Protein AF-A0AA43FJ79-F1 (afdb_monomer_lite)

Radius of gyration: 17.65 Å; chains: 1; bounding box: 44×33×58 Å

Structure (mmCIF, N/CA/C/O backbone):
data_AF-A0AA43FJ79-F1
#
_entry.id   AF-A0AA43FJ79-F1
#
loop_
_atom_site.group_PDB
_atom_site.id
_atom_site.type_symbol
_atom_site.label_atom_id
_atom_site.label_alt_id
_atom_site.label_comp_id
_atom_site.label_asym_id
_atom_site.label_entity_id
_atom_site.label_seq_id
_atom_site.pdbx_PDB_ins_code
_atom_site.Cartn_x
_atom_site.Cartn_y
_atom_site.Cartn_z
_atom_site.occupancy
_atom_site.B_iso_or_equiv
_atom_site.auth_seq_id
_atom_site.auth_comp_id
_atom_site.auth_asym_id
_atom_site.auth_atom_id
_atom_site.pdbx_PDB_model_num
ATOM 1 N N . MET A 1 1 ? -25.041 15.864 8.768 1.00 41.81 1 MET A N 1
ATOM 2 C CA . MET A 1 1 ? -24.116 14.817 9.254 1.00 41.81 1 MET A CA 1
ATOM 3 C C . MET A 1 1 ? -22.831 15.502 9.684 1.00 41.81 1 MET A C 1
ATOM 5 O O . MET A 1 1 ? -22.152 16.050 8.830 1.00 41.81 1 MET A O 1
ATOM 9 N N . ALA A 1 2 ? -22.550 15.567 10.986 1.00 36.44 2 ALA A N 1
ATOM 10 C CA . ALA A 1 2 ? -21.296 16.127 11.483 1.00 36.44 2 ALA A CA 1
ATOM 11 C C . ALA A 1 2 ? -20.194 15.071 11.323 1.00 36.44 2 ALA A C 1
ATOM 13 O O . ALA A 1 2 ? -20.271 14.003 11.929 1.00 36.44 2 ALA A O 1
ATOM 14 N N . THR A 1 3 ? -19.200 15.339 10.481 1.00 40.03 3 THR A N 1
ATOM 15 C CA . THR A 1 3 ? -17.983 14.530 10.406 1.00 40.03 3 THR A CA 1
ATOM 16 C C . THR A 1 3 ? -17.209 14.750 11.700 1.00 40.03 3 THR A C 1
ATOM 18 O O . THR A 1 3 ? -16.675 15.832 11.932 1.00 40.03 3 THR A O 1
ATOM 21 N N . ASN A 1 4 ? -17.205 13.747 12.577 1.00 44.19 4 ASN A N 1
ATOM 22 C CA . ASN A 1 4 ? -16.338 13.712 13.749 1.00 44.19 4 ASN A CA 1
ATOM 23 C C . ASN A 1 4 ? -14.882 13.733 13.258 1.00 44.19 4 ASN A C 1
ATOM 25 O O . ASN A 1 4 ? -14.339 12.689 12.914 1.00 44.19 4 ASN A O 1
ATOM 29 N N . ASP A 1 5 ? -14.255 14.909 13.233 1.00 46.72 5 ASP A N 1
ATOM 30 C CA . ASP A 1 5 ? -12.823 15.095 12.964 1.00 46.72 5 ASP A CA 1
ATOM 31 C C . ASP A 1 5 ? -12.016 14.657 14.200 1.00 46.72 5 ASP A C 1
ATOM 33 O O . ASP A 1 5 ? -11.328 15.431 14.867 1.00 46.72 5 ASP A O 1
ATOM 37 N N . ARG A 1 6 ? -12.185 13.390 14.595 1.00 58.56 6 ARG A N 1
ATOM 38 C CA . ARG A 1 6 ? -11.370 12.767 15.634 1.00 58.56 6 ARG A CA 1
ATOM 39 C C . ARG A 1 6 ? -10.023 12.470 14.997 1.00 58.56 6 ARG A C 1
ATOM 41 O O . ARG A 1 6 ? -9.825 11.424 14.389 1.00 58.56 6 ARG A O 1
ATOM 48 N N . GLY A 1 7 ? -9.103 13.423 15.110 1.00 66.62 7 GLY A N 1
ATOM 49 C CA . GLY A 1 7 ? -7.702 13.188 14.782 1.00 66.62 7 GLY A CA 1
ATOM 50 C C . GLY A 1 7 ? -7.167 11.932 15.483 1.00 66.62 7 GLY A C 1
ATOM 51 O O . GLY A 1 7 ? -7.698 11.507 16.509 1.00 66.62 7 GLY A O 1
ATOM 52 N N . LEU A 1 8 ? -6.105 11.343 14.923 1.00 75.88 8 LEU A N 1
ATOM 53 C CA . LEU A 1 8 ? -5.476 10.149 15.490 1.00 75.88 8 LEU A CA 1
ATOM 54 C C . LEU A 1 8 ? -5.113 10.396 16.965 1.00 75.88 8 LEU A C 1
ATOM 56 O O . LEU A 1 8 ? -4.383 11.338 17.278 1.00 75.88 8 LEU A O 1
ATOM 60 N N . GLY A 1 9 ? -5.615 9.566 17.876 1.00 79.38 9 GLY A N 1
ATOM 61 C CA . GLY A 1 9 ? -5.264 9.628 19.293 1.00 79.38 9 GLY A CA 1
ATOM 62 C C . GLY A 1 9 ? -3.802 9.233 19.527 1.00 79.38 9 GLY A C 1
ATOM 63 O O . GLY A 1 9 ? -3.225 8.469 18.755 1.00 79.38 9 GLY A O 1
ATOM 64 N N . VAL A 1 10 ? -3.191 9.701 20.622 1.00 75.44 10 VAL A N 1
ATOM 65 C CA . VAL A 1 10 ? -1.775 9.417 20.959 1.00 75.44 10 VAL A CA 1
ATOM 66 C C . VAL A 1 10 ? -1.467 7.910 20.959 1.00 75.44 10 VAL A C 1
ATOM 68 O O . VAL A 1 10 ? -0.444 7.489 20.423 1.00 75.44 10 VAL A O 1
ATOM 71 N N . GLY A 1 11 ? -2.387 7.081 21.464 1.00 81.81 11 GLY A N 1
ATOM 72 C CA . GLY A 1 11 ? -2.246 5.619 21.437 1.00 81.81 11 GLY A CA 1
ATOM 73 C C . GLY A 1 11 ? -2.248 5.013 20.027 1.00 81.81 11 GLY A C 1
ATOM 74 O O . GLY A 1 11 ? -1.567 4.018 19.784 1.00 81.81 11 GLY A O 1
ATOM 75 N N . GLN A 1 12 ? -2.940 5.636 19.067 1.00 86.06 12 GLN A N 1
ATOM 76 C CA . GLN A 1 12 ? -2.992 5.153 17.684 1.00 86.06 12 GLN A CA 1
ATOM 77 C C . GLN A 1 12 ? -1.659 5.367 16.958 1.00 86.06 12 GLN A C 1
ATOM 79 O O . GLN A 1 12 ? -1.272 4.524 16.151 1.00 86.06 12 GLN A O 1
ATOM 84 N N . TYR A 1 13 ? -0.912 6.432 17.273 1.00 87.88 13 TYR A N 1
ATOM 85 C CA . TYR A 1 13 ? 0.418 6.656 16.692 1.00 87.88 13 TYR A CA 1
ATOM 86 C C . TYR A 1 13 ? 1.407 5.551 17.071 1.00 87.88 13 TYR A C 1
ATOM 88 O O . TYR A 1 13 ? 2.117 5.050 16.201 1.00 87.88 13 TYR A O 1
ATOM 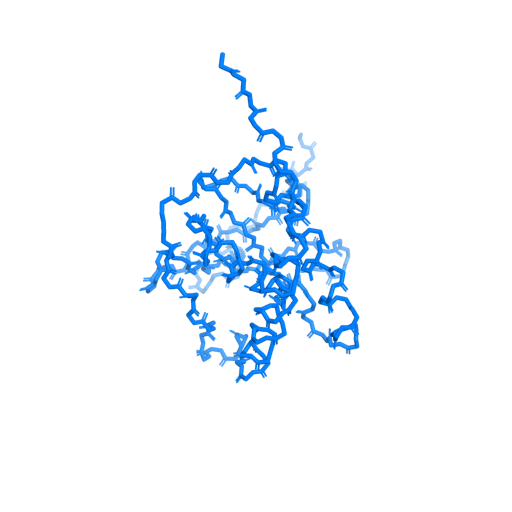96 N N . GLY A 1 14 ? 1.425 5.140 18.344 1.00 89.44 14 GLY A N 1
ATOM 97 C CA . GLY A 1 14 ? 2.280 4.045 18.809 1.00 89.44 14 GLY A CA 1
ATOM 98 C C . GLY A 1 14 ? 1.983 2.730 18.084 1.00 89.44 14 GLY A C 1
ATOM 99 O O . GLY A 1 14 ? 2.906 2.069 17.607 1.00 89.44 14 GLY A O 1
ATOM 100 N N . ALA A 1 15 ? 0.697 2.402 17.919 1.00 90.19 15 ALA A N 1
ATOM 101 C CA . ALA A 1 15 ? 0.264 1.223 17.170 1.00 90.19 15 ALA A CA 1
ATOM 102 C C . ALA A 1 15 ? 0.700 1.281 15.695 1.00 90.19 15 ALA A C 1
ATOM 104 O O . ALA A 1 15 ? 1.318 0.337 15.206 1.00 90.19 15 ALA A O 1
ATOM 105 N N . ILE A 1 16 ? 0.483 2.413 15.007 1.00 92.00 16 ILE A N 1
ATOM 106 C CA . ILE A 1 16 ? 0.901 2.588 13.604 1.00 92.00 16 ILE A CA 1
ATOM 107 C C . ILE A 1 16 ? 2.414 2.399 13.454 1.00 92.00 16 ILE A C 1
ATOM 109 O O . ILE A 1 16 ? 2.859 1.737 12.514 1.00 92.00 16 ILE A O 1
ATOM 113 N N . VAL A 1 17 ? 3.217 2.959 14.365 1.00 92.81 17 VAL A N 1
ATOM 114 C CA . VAL A 1 17 ? 4.679 2.805 14.338 1.00 92.81 17 VAL A CA 1
ATOM 115 C C . VAL A 1 17 ? 5.072 1.338 14.484 1.00 92.81 17 VAL A C 1
ATOM 117 O O . VAL A 1 17 ? 5.826 0.829 13.652 1.00 92.81 17 VAL A O 1
ATOM 120 N N . TRP A 1 18 ? 4.541 0.653 15.498 1.00 93.25 18 TRP A N 1
ATOM 121 C CA . TRP A 1 18 ? 4.824 -0.761 15.743 1.00 93.25 18 TRP A CA 1
ATOM 122 C C . TRP A 1 18 ? 4.437 -1.643 14.550 1.00 93.25 18 TRP A C 1
ATOM 124 O O . TRP A 1 18 ? 5.265 -2.400 14.041 1.00 93.25 18 TRP A O 1
ATOM 134 N N . GLU A 1 19 ? 3.213 -1.497 14.043 1.00 93.31 19 GLU A N 1
ATOM 135 C CA . GLU A 1 19 ? 2.718 -2.246 12.884 1.00 93.31 19 GLU A CA 1
ATOM 136 C C . GLU A 1 19 ? 3.572 -1.992 11.635 1.00 93.31 19 GLU A C 1
ATOM 138 O O . GLU A 1 19 ? 3.915 -2.931 10.915 1.00 93.31 19 GLU A O 1
ATOM 143 N N . THR A 1 20 ? 3.986 -0.740 11.404 1.00 93.38 20 THR A N 1
ATOM 144 C CA . THR A 1 20 ? 4.870 -0.381 10.284 1.00 93.38 20 THR A CA 1
ATOM 145 C C . THR A 1 20 ? 6.212 -1.103 10.383 1.00 93.38 20 THR A C 1
ATOM 147 O O . THR A 1 20 ? 6.680 -1.679 9.399 1.00 93.38 20 THR A O 1
ATOM 150 N N . VAL A 1 21 ? 6.833 -1.103 11.567 1.00 93.50 21 VAL A N 1
ATOM 151 C CA . VAL A 1 21 ? 8.112 -1.789 11.810 1.00 93.50 21 VAL A CA 1
ATOM 152 C C . VAL A 1 21 ? 7.969 -3.291 11.562 1.00 93.50 21 VAL A C 1
ATOM 154 O O . VAL A 1 21 ? 8.783 -3.876 10.843 1.00 93.50 21 VAL A O 1
ATOM 157 N N . MET A 1 22 ? 6.911 -3.908 12.089 1.00 94.50 22 MET A N 1
ATOM 158 C CA . MET A 1 22 ? 6.652 -5.339 11.920 1.00 94.50 22 MET A CA 1
ATOM 159 C C . MET A 1 22 ? 6.371 -5.714 10.462 1.00 94.50 22 MET A C 1
ATOM 161 O O . MET A 1 22 ? 6.871 -6.735 9.976 1.00 94.50 22 MET A O 1
ATOM 165 N N . ALA A 1 23 ? 5.642 -4.875 9.725 1.00 92.31 23 ALA A N 1
ATOM 166 C CA . ALA A 1 23 ? 5.399 -5.077 8.302 1.00 92.31 23 ALA A CA 1
ATOM 167 C C . ALA A 1 23 ? 6.695 -4.979 7.482 1.00 92.31 23 ALA A C 1
ATOM 169 O O . ALA A 1 23 ? 6.936 -5.826 6.623 1.00 92.31 23 ALA A O 1
ATOM 170 N N . ILE A 1 24 ? 7.572 -4.013 7.777 1.00 91.25 24 ILE A N 1
ATOM 171 C CA . ILE A 1 24 ? 8.883 -3.886 7.117 1.00 91.25 24 ILE A CA 1
ATOM 172 C C . ILE A 1 24 ? 9.770 -5.098 7.420 1.00 91.25 24 ILE A C 1
ATOM 174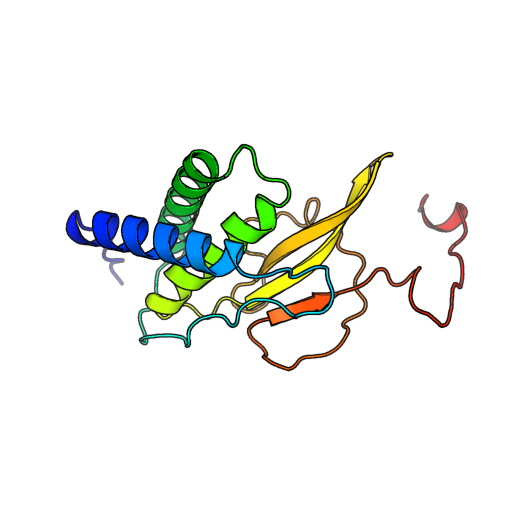 O O . ILE A 1 24 ? 10.364 -5.665 6.501 1.00 91.25 24 ILE A O 1
ATOM 178 N N . ALA A 1 25 ? 9.838 -5.526 8.684 1.00 90.19 25 ALA A N 1
ATOM 179 C CA . ALA A 1 25 ? 10.605 -6.704 9.088 1.00 90.19 25 ALA A CA 1
ATOM 180 C C . ALA A 1 25 ? 10.102 -7.976 8.390 1.00 90.19 25 ALA A C 1
ATOM 182 O O . ALA A 1 25 ? 10.903 -8.802 7.948 1.00 90.19 25 ALA A O 1
ATOM 183 N N . THR A 1 26 ? 8.782 -8.106 8.237 1.00 89.81 26 THR A N 1
ATOM 184 C CA . THR A 1 26 ? 8.152 -9.196 7.486 1.00 89.81 26 THR A CA 1
ATOM 185 C C . THR A 1 26 ? 8.534 -9.123 6.013 1.00 89.81 26 THR A C 1
ATOM 187 O O . THR A 1 26 ? 9.103 -10.076 5.491 1.00 89.81 26 THR A O 1
ATOM 190 N N . ALA A 1 27 ? 8.321 -7.979 5.359 1.00 87.31 27 ALA A N 1
ATOM 191 C CA . ALA A 1 27 ? 8.636 -7.767 3.947 1.00 87.31 27 ALA A CA 1
ATOM 192 C C . ALA A 1 27 ? 10.110 -8.042 3.613 1.00 87.31 27 ALA A C 1
ATOM 194 O O . ALA A 1 27 ? 10.411 -8.600 2.559 1.00 87.31 27 ALA A O 1
ATOM 195 N N . ALA A 1 28 ? 11.034 -7.716 4.522 1.00 87.06 28 ALA A N 1
ATOM 196 C CA . ALA A 1 28 ? 12.468 -7.942 4.340 1.00 87.06 28 ALA A CA 1
ATOM 197 C C . ALA A 1 28 ? 12.849 -9.431 4.232 1.00 87.06 28 ALA A C 1
ATOM 199 O O . ALA A 1 28 ? 13.916 -9.752 3.706 1.00 87.06 28 ALA A O 1
ATOM 200 N N . ARG A 1 29 ? 11.986 -10.344 4.698 1.00 84.62 29 ARG A N 1
ATOM 201 C CA . ARG A 1 29 ? 12.177 -11.799 4.578 1.00 84.62 29 ARG A CA 1
ATOM 202 C C . ARG A 1 29 ? 11.792 -12.338 3.199 1.00 84.62 29 ARG A C 1
ATOM 204 O O . ARG A 1 29 ? 12.162 -13.463 2.868 1.00 84.62 29 ARG A O 1
ATOM 211 N N . PHE A 1 30 ? 11.080 -11.556 2.386 1.00 77.19 30 PHE A N 1
ATOM 212 C CA . PHE A 1 30 ? 10.561 -11.999 1.097 1.00 77.19 30 PHE A CA 1
ATOM 213 C C . PHE A 1 30 ? 11.400 -11.486 -0.067 1.00 77.19 30 PHE A C 1
ATOM 215 O O . PHE A 1 30 ? 11.765 -10.313 -0.167 1.00 77.19 30 PHE A O 1
ATOM 222 N N . ARG A 1 31 ? 11.657 -12.387 -1.016 1.00 68.31 31 ARG A N 1
ATOM 223 C CA . ARG A 1 31 ? 12.275 -12.056 -2.299 1.00 68.31 31 ARG A CA 1
ATOM 224 C C . ARG A 1 31 ? 11.201 -12.004 -3.381 1.00 68.31 31 ARG A C 1
ATOM 226 O O . ARG A 1 31 ? 11.102 -12.897 -4.213 1.00 68.31 31 ARG A O 1
ATOM 233 N N . VAL A 1 32 ? 10.394 -10.945 -3.337 1.00 60.41 32 VAL A N 1
ATOM 234 C CA . VAL A 1 32 ? 9.182 -10.795 -4.167 1.00 60.41 32 VAL A CA 1
ATOM 235 C C . VAL A 1 32 ? 9.459 -10.876 -5.672 1.00 60.41 32 VAL A C 1
ATOM 237 O O . VAL A 1 32 ? 8.636 -11.376 -6.426 1.00 60.41 32 VAL A O 1
ATOM 240 N N . PHE A 1 33 ? 10.652 -10.461 -6.102 1.00 58.34 33 PHE A N 1
ATOM 241 C CA . PHE A 1 33 ? 11.060 -10.479 -7.509 1.00 58.34 33 PHE A CA 1
ATOM 242 C C . PHE A 1 33 ? 11.838 -11.739 -7.928 1.00 58.34 33 PHE A C 1
ATOM 244 O O . PHE A 1 33 ? 12.216 -11.849 -9.086 1.00 58.34 33 PHE A O 1
ATOM 251 N N . ASP A 1 34 ? 12.047 -12.700 -7.020 1.00 60.31 34 ASP A N 1
ATOM 252 C CA . ASP A 1 34 ? 12.764 -13.955 -7.306 1.00 60.31 34 ASP A CA 1
ATOM 253 C C . ASP A 1 34 ? 11.775 -15.121 -7.550 1.00 60.31 34 ASP A C 1
ATOM 255 O O . ASP A 1 34 ? 12.118 -16.287 -7.365 1.00 60.31 34 ASP A O 1
ATOM 259 N N . GLY A 1 35 ? 10.508 -14.826 -7.870 1.00 55.00 35 GLY A N 1
ATOM 260 C CA . GLY A 1 35 ? 9.468 -15.835 -8.127 1.00 55.00 35 GLY A CA 1
ATOM 261 C C . GLY A 1 35 ? 8.906 -16.535 -6.881 1.00 55.00 35 GLY A C 1
ATOM 262 O O . GLY A 1 35 ? 8.005 -17.359 -6.997 1.00 55.00 35 GLY A O 1
ATOM 263 N N . LYS A 1 36 ? 9.376 -16.187 -5.674 1.00 59.34 36 LYS A N 1
ATOM 264 C CA . LYS A 1 36 ? 8.884 -16.752 -4.398 1.00 59.34 36 LYS A CA 1
ATOM 265 C C . LYS A 1 36 ? 7.573 -16.129 -3.894 1.00 59.34 36 LYS A C 1
ATOM 267 O O . LYS A 1 36 ? 7.121 -16.474 -2.806 1.00 59.34 36 LYS A O 1
ATOM 272 N N . GLY A 1 37 ? 6.970 -15.236 -4.679 1.00 65.81 37 GLY A N 1
ATOM 273 C CA . GLY A 1 37 ? 5.732 -14.537 -4.339 1.00 65.81 37 GLY A CA 1
ATOM 274 C C . GLY A 1 37 ? 5.936 -13.348 -3.396 1.00 65.81 37 GLY A C 1
ATOM 275 O O . GLY A 1 37 ? 6.992 -13.170 -2.780 1.00 65.81 37 GLY A O 1
ATOM 276 N N . ALA A 1 38 ? 4.913 -12.499 -3.318 1.00 69.88 38 ALA A N 1
ATOM 277 C CA . ALA A 1 38 ? 4.843 -11.438 -2.324 1.00 69.88 38 ALA A CA 1
ATOM 278 C C . ALA A 1 38 ? 4.426 -12.018 -0.962 1.00 69.88 38 ALA A C 1
ATOM 280 O O . ALA A 1 38 ? 3.737 -13.041 -0.929 1.00 69.88 38 ALA A O 1
ATOM 281 N N . PRO A 1 39 ? 4.818 -11.387 0.159 1.00 80.62 39 PRO A N 1
ATOM 282 C CA . PRO A 1 39 ? 4.204 -11.705 1.440 1.00 80.62 39 PRO A CA 1
ATOM 283 C C . PRO A 1 39 ? 2.682 -11.526 1.352 1.00 80.62 39 PRO A C 1
ATOM 285 O O . PRO A 1 39 ? 2.237 -10.544 0.747 1.00 80.62 39 PRO A O 1
ATOM 288 N N . PRO A 1 40 ? 1.894 -12.438 1.948 1.00 83.62 40 PRO A N 1
ATOM 289 C CA . PRO A 1 40 ? 0.453 -12.259 2.021 1.00 83.62 40 PRO A CA 1
ATOM 290 C C . PRO A 1 40 ? 0.144 -10.995 2.822 1.00 83.62 40 PRO A C 1
ATOM 292 O O . PRO A 1 40 ? 0.812 -10.700 3.819 1.00 83.62 40 PRO A O 1
ATOM 295 N N . LEU A 1 41 ? -0.862 -10.243 2.387 1.00 88.00 41 LEU A N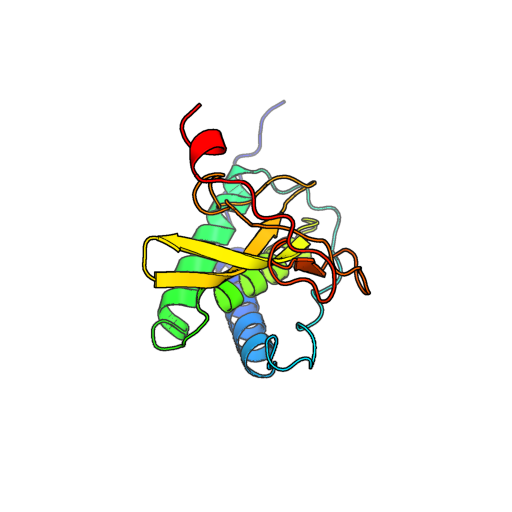 1
ATOM 296 C CA . LEU A 1 41 ? -1.390 -9.160 3.204 1.00 88.00 41 LEU A CA 1
ATOM 297 C C . LEU A 1 41 ? -2.198 -9.753 4.367 1.00 88.00 41 LEU A C 1
ATOM 299 O O . LEU A 1 41 ? -2.797 -10.817 4.210 1.00 88.00 41 LEU A O 1
ATOM 303 N N . PRO A 1 42 ? -2.249 -9.081 5.530 1.00 90.12 42 PRO A N 1
ATOM 304 C CA . PRO A 1 42 ? -3.150 -9.497 6.597 1.00 90.12 42 PRO A CA 1
ATOM 305 C C . PRO A 1 42 ? -4.599 -9.472 6.099 1.00 90.12 42 PRO A C 1
ATOM 307 O O . PRO A 1 42 ? -4.945 -8.697 5.203 1.00 90.12 42 PRO A O 1
ATOM 310 N N . GLU A 1 43 ? -5.466 -10.294 6.679 1.00 90.06 43 GLU A N 1
ATOM 311 C CA . GLU A 1 43 ? -6.905 -10.163 6.452 1.00 90.06 43 GLU A CA 1
ATOM 312 C C . GLU A 1 43 ? -7.385 -8.762 6.860 1.00 90.06 43 GLU A C 1
ATOM 314 O O . GLU A 1 43 ? -6.753 -8.081 7.674 1.00 90.06 43 GLU A O 1
ATOM 319 N N . VAL A 1 44 ? -8.4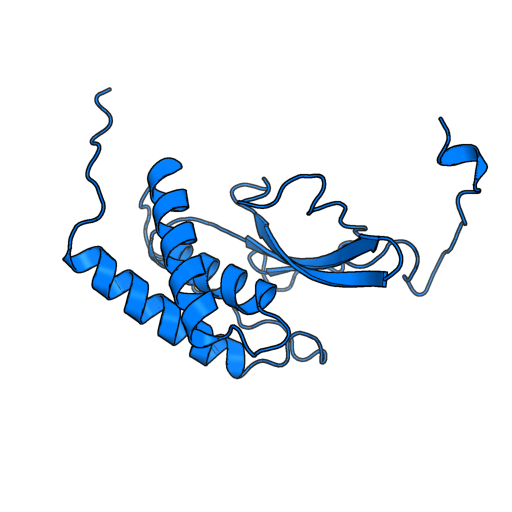74 -8.300 6.244 1.00 88.88 44 VAL A N 1
ATOM 320 C CA . VAL A 1 44 ? -9.067 -7.012 6.612 1.00 88.88 44 VAL A CA 1
ATOM 321 C C . VAL A 1 44 ? -9.689 -7.177 7.996 1.00 88.88 44 VAL A C 1
ATOM 323 O O . VAL A 1 44 ? -10.663 -7.907 8.157 1.00 88.88 44 VAL A O 1
ATOM 326 N N . ALA A 1 45 ? -9.092 -6.542 9.001 1.00 80.69 45 ALA A N 1
ATOM 327 C CA . ALA A 1 45 ? -9.557 -6.613 10.375 1.00 80.69 45 ALA A CA 1
ATOM 328 C C . ALA A 1 45 ? -10.480 -5.422 10.653 1.00 80.69 45 ALA A C 1
ATOM 330 O O . ALA A 1 45 ? -10.029 -4.278 10.698 1.00 80.69 45 ALA A O 1
ATOM 331 N N . GLY A 1 46 ? -11.766 -5.707 10.851 1.00 65.69 46 GLY A N 1
ATOM 332 C CA . GLY A 1 46 ? -12.776 -4.728 11.254 1.00 65.69 46 GLY A CA 1
ATOM 333 C C . GLY A 1 46 ? -13.578 -4.111 10.106 1.00 65.69 46 GLY A C 1
ATOM 334 O O . GLY A 1 46 ? -13.228 -4.227 8.937 1.00 65.69 46 GLY A O 1
ATOM 335 N N . GLU A 1 47 ? -14.665 -3.435 10.475 1.00 64.44 47 GLU A N 1
ATOM 336 C CA . GLU A 1 47 ? -15.542 -2.656 9.583 1.00 64.44 47 GLU A CA 1
ATOM 337 C C . GLU A 1 47 ? -15.296 -1.143 9.741 1.00 64.44 47 GLU A C 1
ATOM 339 O O . GLU A 1 47 ? -16.197 -0.323 9.563 1.00 64.44 47 GLU A O 1
ATOM 344 N N . GLU A 1 48 ? -14.094 -0.745 10.173 1.00 67.19 48 GLU A N 1
ATOM 345 C CA . GLU A 1 48 ? -13.803 0.666 10.416 1.00 67.19 48 GLU A CA 1
ATOM 346 C C . GLU A 1 48 ? -13.757 1.425 9.082 1.00 67.19 48 GLU A C 1
ATOM 348 O O . GLU A 1 48 ? -12.844 1.277 8.269 1.00 67.19 48 GLU A O 1
ATOM 353 N N . VAL A 1 49 ? -14.775 2.257 8.851 1.00 69.81 49 VAL A N 1
ATOM 354 C CA . VAL A 1 49 ? -14.819 3.177 7.713 1.00 69.81 49 VAL A CA 1
ATOM 355 C C . VAL A 1 49 ? -13.897 4.352 8.027 1.00 69.81 49 VAL A C 1
ATOM 357 O O . VAL A 1 49 ? -14.316 5.365 8.588 1.00 69.81 49 VAL A O 1
ATOM 360 N N . LEU A 1 50 ? -12.616 4.202 7.695 1.00 82.00 50 LEU A N 1
ATOM 361 C CA . LEU A 1 50 ? -11.661 5.303 7.750 1.00 82.00 50 LEU A CA 1
ATOM 362 C C . LEU A 1 50 ? -12.001 6.343 6.680 1.00 82.00 50 LEU A C 1
ATOM 364 O O . LEU A 1 50 ? -12.108 6.029 5.494 1.00 82.00 50 LEU A O 1
ATOM 368 N N . ASP A 1 51 ? -12.111 7.607 7.086 1.00 85.94 51 ASP A N 1
ATOM 369 C CA . ASP A 1 51 ? -12.269 8.700 6.137 1.00 85.94 51 ASP A CA 1
ATOM 370 C C . ASP A 1 51 ? -10.991 8.876 5.282 1.00 85.94 51 ASP A C 1
ATOM 372 O O . ASP A 1 51 ? -9.870 8.618 5.752 1.00 85.94 51 ASP A O 1
ATOM 376 N N . PRO A 1 52 ? -11.113 9.340 4.022 1.00 84.38 52 PRO A N 1
ATOM 377 C CA . PRO A 1 52 ? -9.958 9.508 3.141 1.00 84.38 52 PRO A CA 1
ATOM 378 C C . PRO A 1 52 ? -8.841 10.403 3.720 1.00 84.38 52 PRO A C 1
ATOM 380 O O . PRO A 1 52 ? -7.665 10.039 3.582 1.00 84.38 52 PRO A O 1
ATOM 383 N N . PRO A 1 53 ? -9.133 11.540 4.391 1.00 88.25 53 PRO A N 1
ATOM 384 C CA . PRO A 1 53 ? -8.109 12.328 5.081 1.00 88.25 53 PRO A CA 1
ATOM 385 C C . PRO A 1 53 ? -7.303 11.535 6.117 1.00 88.25 53 PRO A C 1
ATOM 387 O O . PRO A 1 53 ? -6.071 11.650 6.155 1.00 88.25 53 PRO A O 1
ATOM 390 N N . THR A 1 54 ? -7.949 10.709 6.938 1.00 89.06 54 THR A N 1
ATOM 391 C CA . THR A 1 54 ? -7.262 9.884 7.942 1.00 89.06 54 THR A CA 1
ATOM 392 C C . THR A 1 54 ? -6.404 8.802 7.294 1.00 89.06 54 THR A C 1
ATOM 394 O O . THR A 1 54 ? -5.230 8.662 7.657 1.00 89.06 54 THR A O 1
ATOM 397 N N . ALA A 1 55 ? -6.904 8.116 6.263 1.00 89.62 55 ALA A N 1
ATOM 398 C CA . ALA A 1 55 ? -6.110 7.151 5.498 1.00 89.62 55 ALA A CA 1
ATOM 399 C C . ALA A 1 55 ? -4.848 7.800 4.889 1.00 89.62 55 ALA A C 1
ATOM 401 O O . ALA A 1 55 ? -3.751 7.233 4.935 1.00 89.62 55 ALA A O 1
ATOM 402 N N . GLN A 1 56 ? -4.959 9.036 4.387 1.00 89.75 56 GLN A N 1
ATOM 403 C CA . GLN A 1 56 ? -3.807 9.797 3.897 1.00 89.75 56 GLN A CA 1
ATOM 404 C C . GLN A 1 56 ? -2.813 10.161 5.009 1.00 89.75 56 GLN A C 1
ATOM 406 O O . GLN A 1 56 ? -1.602 10.065 4.783 1.00 89.75 56 GLN A O 1
ATOM 411 N N . LYS A 1 57 ? -3.282 10.566 6.199 1.00 91.31 57 LYS A N 1
ATOM 412 C CA . LYS A 1 57 ? -2.419 10.856 7.364 1.00 91.31 57 LYS A CA 1
ATOM 413 C C . LYS A 1 57 ? -1.614 9.617 7.764 1.00 91.31 57 LYS A C 1
ATOM 415 O O . LYS A 1 57 ? -0.389 9.703 7.873 1.00 91.31 57 LYS A O 1
ATOM 420 N N . ILE A 1 58 ? -2.275 8.464 7.885 1.00 92.19 58 ILE A N 1
ATOM 421 C CA . ILE A 1 58 ? -1.637 7.171 8.180 1.00 92.19 58 ILE A CA 1
ATOM 422 C C . ILE A 1 58 ? -0.572 6.860 7.129 1.00 92.19 58 ILE A C 1
ATOM 424 O O . ILE A 1 58 ? 0.591 6.642 7.460 1.00 92.19 58 ILE A O 1
ATOM 428 N N . ALA A 1 59 ? -0.926 6.923 5.846 1.00 92.00 59 ALA A N 1
ATOM 429 C CA . ALA A 1 59 ? 0.006 6.612 4.772 1.00 92.00 59 ALA A CA 1
ATOM 430 C C . ALA A 1 59 ? 1.227 7.557 4.755 1.00 92.00 59 ALA A C 1
ATOM 432 O O . ALA A 1 59 ? 2.342 7.141 4.419 1.00 92.00 59 ALA A O 1
ATOM 433 N N . ARG A 1 60 ? 1.058 8.846 5.086 1.00 92.44 60 ARG A N 1
ATOM 434 C CA . ARG A 1 60 ? 2.179 9.798 5.218 1.00 92.44 60 ARG A CA 1
ATOM 435 C C . ARG A 1 60 ? 3.106 9.403 6.365 1.00 92.44 60 ARG A C 1
ATOM 437 O O . ARG A 1 60 ? 4.318 9.372 6.154 1.00 92.44 60 ARG A O 1
ATOM 444 N N . LEU A 1 61 ? 2.545 9.051 7.521 1.00 93.50 61 LEU A N 1
ATOM 445 C CA . LEU A 1 61 ? 3.299 8.592 8.687 1.00 93.50 61 LEU A CA 1
ATOM 446 C C . LEU A 1 61 ? 4.085 7.309 8.382 1.00 93.50 61 LEU A C 1
ATOM 448 O O . LEU A 1 61 ? 5.299 7.274 8.581 1.00 93.50 61 LEU A O 1
ATOM 452 N N . VAL A 1 62 ? 3.429 6.301 7.802 1.00 93.81 62 VAL A N 1
ATOM 453 C CA . VAL A 1 62 ? 4.078 5.059 7.349 1.00 93.81 62 VAL A CA 1
ATOM 454 C C . VAL A 1 62 ? 5.208 5.366 6.366 1.00 93.81 62 VAL A C 1
ATOM 456 O O . VAL A 1 62 ? 6.300 4.807 6.470 1.00 93.81 62 VAL A O 1
ATOM 459 N N . GLY A 1 63 ? 4.986 6.291 5.427 1.00 91.50 63 GLY A N 1
ATOM 460 C CA . GLY A 1 63 ? 6.000 6.718 4.464 1.00 91.50 63 GLY A CA 1
ATOM 461 C C . GLY A 1 63 ? 7.231 7.357 5.114 1.00 91.50 63 GLY A C 1
ATOM 462 O O . GLY A 1 63 ? 8.350 7.083 4.678 1.00 91.50 63 GLY A O 1
ATOM 463 N N . LEU A 1 64 ? 7.045 8.170 6.158 1.00 92.69 64 LEU A N 1
ATOM 464 C CA . LEU A 1 64 ? 8.142 8.758 6.930 1.00 92.69 64 LEU A CA 1
ATOM 465 C C . LEU A 1 64 ? 8.947 7.672 7.654 1.00 92.69 64 LEU A C 1
ATOM 467 O O . LEU A 1 64 ? 10.163 7.606 7.486 1.00 92.69 64 LEU A O 1
ATOM 471 N N . ILE A 1 65 ? 8.269 6.785 8.386 1.00 92.31 65 ILE A N 1
ATOM 472 C CA . ILE A 1 65 ? 8.901 5.676 9.119 1.00 92.31 65 ILE A CA 1
ATOM 473 C C . ILE A 1 65 ? 9.666 4.766 8.154 1.00 92.31 65 ILE A C 1
ATOM 475 O O . ILE A 1 65 ? 10.828 4.439 8.382 1.00 92.31 65 ILE A O 1
ATOM 479 N N . THR A 1 66 ? 9.046 4.411 7.027 1.00 91.31 66 THR A N 1
ATOM 480 C CA . THR A 1 66 ? 9.675 3.576 5.998 1.00 91.31 66 THR A CA 1
ATOM 481 C C . THR A 1 66 ? 10.941 4.235 5.461 1.00 91.31 66 THR A C 1
ATOM 483 O O . THR A 1 66 ? 11.973 3.579 5.365 1.00 91.31 66 THR A O 1
ATOM 486 N N . ARG A 1 67 ? 10.906 5.536 5.143 1.00 89.69 67 ARG A N 1
ATOM 487 C CA . ARG A 1 67 ? 12.111 6.257 4.710 1.00 89.69 67 ARG A CA 1
ATOM 488 C C . ARG A 1 67 ? 13.207 6.159 5.766 1.00 89.69 67 ARG A C 1
ATOM 490 O O . ARG A 1 67 ? 14.311 5.774 5.419 1.00 89.69 67 ARG A O 1
ATOM 497 N N . LEU A 1 68 ? 12.909 6.411 7.037 1.00 90.75 68 LEU A N 1
ATOM 498 C CA . LEU A 1 68 ? 13.914 6.328 8.102 1.00 90.75 68 LEU A CA 1
ATOM 499 C C . LEU A 1 68 ? 14.545 4.930 8.220 1.00 90.75 68 LEU A C 1
ATOM 501 O O . LEU A 1 68 ? 15.753 4.819 8.407 1.00 90.75 68 LEU A O 1
ATOM 505 N N . LEU A 1 69 ? 13.753 3.868 8.068 1.00 88.81 69 LEU A N 1
ATOM 506 C CA . LEU A 1 69 ? 14.215 2.494 8.289 1.00 88.81 69 LEU A CA 1
ATOM 507 C C . LEU A 1 69 ? 14.883 1.848 7.069 1.00 88.81 69 LEU A C 1
ATOM 509 O O . LEU A 1 69 ? 15.739 0.978 7.229 1.00 88.81 69 LEU A O 1
ATOM 513 N N . VAL A 1 70 ? 14.491 2.224 5.847 1.00 87.06 70 VAL A N 1
ATOM 514 C CA . VAL A 1 70 ? 14.923 1.522 4.625 1.00 87.06 70 VAL A CA 1
ATOM 515 C C . VAL A 1 70 ? 15.434 2.436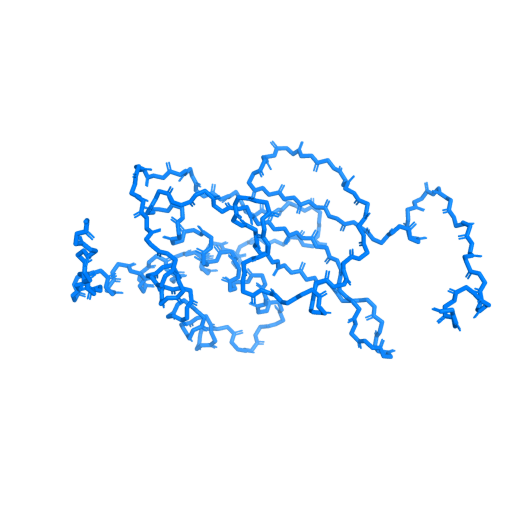 3.508 1.00 87.06 70 VAL A C 1
ATOM 517 O O . VAL A 1 70 ? 15.526 1.980 2.371 1.00 87.06 70 VAL A O 1
ATOM 520 N N . ILE A 1 71 ? 15.824 3.688 3.788 1.00 80.56 71 ILE A N 1
ATOM 521 C CA . ILE A 1 71 ? 16.357 4.616 2.762 1.00 80.56 71 ILE A CA 1
ATOM 522 C C . ILE A 1 71 ? 17.515 4.026 1.942 1.00 80.56 71 ILE A C 1
ATOM 524 O O . ILE A 1 71 ? 17.607 4.261 0.743 1.00 80.56 71 ILE A O 1
ATOM 528 N N . TRP A 1 72 ? 18.355 3.197 2.563 1.00 77.88 72 TRP A N 1
ATOM 529 C CA . TRP A 1 72 ? 19.510 2.560 1.920 1.00 77.88 72 TRP A CA 1
ATOM 530 C C . TRP A 1 72 ? 19.161 1.294 1.127 1.00 77.88 72 TRP A C 1
ATOM 532 O O . TRP A 1 72 ? 20.025 0.688 0.491 1.00 77.88 72 TRP A O 1
ATOM 542 N N . ARG A 1 73 ? 17.909 0.830 1.184 1.00 75.00 73 ARG A N 1
ATOM 543 C CA . ARG A 1 73 ? 17.486 -0.406 0.528 1.00 75.00 73 ARG A CA 1
ATOM 544 C C . ARG A 1 73 ? 16.963 -0.100 -0.870 1.00 75.00 73 ARG A C 1
ATOM 546 O O . ARG A 1 73 ? 16.059 0.709 -1.069 1.00 75.00 73 ARG A O 1
ATOM 553 N N . ARG A 1 74 ? 17.451 -0.865 -1.848 1.00 74.44 74 ARG A N 1
ATOM 554 C CA . ARG A 1 74 ? 16.758 -1.018 -3.133 1.00 74.44 74 ARG A CA 1
ATOM 555 C C . ARG A 1 74 ? 15.354 -1.575 -2.832 1.00 74.44 74 ARG A C 1
ATOM 557 O O . ARG A 1 74 ? 15.248 -2.482 -2.008 1.00 74.44 74 ARG A O 1
ATOM 564 N N . ARG A 1 75 ? 14.307 -1.071 -3.506 1.00 82.62 75 ARG A N 1
ATOM 565 C CA . ARG A 1 75 ? 12.872 -1.441 -3.339 1.00 82.62 75 ARG A CA 1
ATOM 566 C C . ARG A 1 75 ? 12.083 -0.670 -2.264 1.00 82.62 75 ARG A C 1
ATOM 568 O O . ARG A 1 75 ? 11.134 -1.205 -1.698 1.00 82.62 75 ARG A O 1
ATOM 575 N N . ILE A 1 76 ? 12.410 0.600 -2.013 1.00 87.62 76 ILE A N 1
ATOM 576 C CA . ILE A 1 76 ? 11.643 1.452 -1.081 1.00 87.62 76 ILE A CA 1
ATOM 577 C C . ILE A 1 76 ? 10.135 1.514 -1.397 1.00 87.62 76 ILE A C 1
ATOM 579 O O . ILE A 1 76 ? 9.323 1.551 -0.475 1.00 87.62 76 ILE A O 1
ATOM 583 N N . CYS A 1 77 ? 9.749 1.471 -2.680 1.00 89.00 77 CYS A N 1
ATOM 584 C CA . CYS A 1 77 ? 8.345 1.436 -3.097 1.00 89.00 77 CYS A CA 1
ATOM 585 C C . CYS A 1 77 ? 7.608 0.210 -2.543 1.00 89.00 77 CYS A C 1
ATOM 587 O O . CYS A 1 77 ? 6.517 0.365 -2.005 1.00 89.00 77 CYS A O 1
ATOM 589 N N . PHE A 1 78 ? 8.231 -0.972 -2.576 1.00 90.25 78 PHE A N 1
ATOM 590 C CA . PHE A 1 78 ? 7.657 -2.199 -2.025 1.00 90.25 78 PHE A CA 1
ATOM 591 C C . PHE A 1 78 ? 7.451 -2.105 -0.513 1.00 90.25 78 PHE A C 1
ATOM 593 O O . PHE A 1 78 ? 6.332 -2.296 -0.051 1.00 90.25 78 PHE A O 1
ATOM 600 N N . TYR A 1 79 ? 8.487 -1.747 0.254 1.00 91.38 79 TYR A N 1
ATOM 601 C CA . TYR A 1 79 ? 8.364 -1.638 1.714 1.00 91.38 79 TYR A CA 1
ATOM 602 C C . TYR A 1 79 ? 7.283 -0.638 2.122 1.00 91.38 79 TYR A C 1
ATOM 604 O O . TYR A 1 79 ? 6.469 -0.927 2.995 1.00 91.38 79 TYR A O 1
ATOM 612 N N . ARG A 1 80 ? 7.245 0.519 1.454 1.00 93.44 80 ARG A N 1
ATOM 613 C CA . ARG A 1 80 ? 6.276 1.581 1.729 1.00 93.44 80 ARG A CA 1
ATOM 614 C C . ARG A 1 80 ? 4.853 1.117 1.439 1.00 93.44 80 ARG A C 1
ATOM 616 O O . ARG A 1 80 ? 3.980 1.298 2.284 1.00 93.44 80 ARG A O 1
ATOM 623 N N . SER A 1 81 ? 4.621 0.561 0.252 1.00 92.69 81 SER A N 1
ATOM 624 C CA . SER A 1 81 ? 3.292 0.134 -0.187 1.00 92.69 81 SER A CA 1
ATOM 625 C C . SER A 1 81 ? 2.800 -1.058 0.637 1.00 92.69 81 SER A C 1
ATOM 627 O O . SER A 1 81 ? 1.684 -1.019 1.136 1.00 92.69 81 SER A O 1
ATOM 629 N N . TYR A 1 82 ? 3.652 -2.054 0.898 1.00 93.38 82 TYR A N 1
ATOM 630 C CA . TYR A 1 82 ? 3.299 -3.199 1.740 1.00 93.38 82 TYR A CA 1
ATOM 631 C C . TYR A 1 82 ? 2.993 -2.785 3.185 1.00 93.38 82 TYR A C 1
ATOM 633 O O . TYR A 1 82 ? 1.943 -3.138 3.712 1.00 93.38 82 TYR A O 1
ATOM 641 N N . ALA A 1 83 ? 3.859 -1.987 3.822 1.00 94.81 83 ALA A N 1
ATOM 642 C CA . ALA A 1 83 ? 3.622 -1.545 5.195 1.00 94.81 83 ALA A CA 1
ATOM 643 C C . ALA A 1 83 ? 2.363 -0.680 5.308 1.00 94.81 83 ALA A C 1
ATOM 645 O O . ALA A 1 83 ? 1.587 -0.845 6.245 1.00 94.81 83 ALA A O 1
ATOM 646 N N . THR A 1 84 ? 2.122 0.197 4.329 1.00 95.25 84 THR A N 1
ATOM 647 C CA . THR A 1 84 ? 0.895 1.002 4.305 1.00 95.25 84 THR A CA 1
ATOM 648 C C . THR A 1 84 ? -0.325 0.101 4.150 1.00 95.25 84 THR A C 1
ATOM 650 O O . THR A 1 84 ? -1.305 0.296 4.862 1.00 95.25 84 THR A O 1
ATOM 653 N N . ALA A 1 85 ? -0.249 -0.918 3.290 1.00 94.00 85 ALA A N 1
ATOM 654 C CA . ALA A 1 85 ? -1.337 -1.863 3.102 1.00 94.00 85 ALA A CA 1
ATOM 655 C C . ALA A 1 85 ? -1.658 -2.656 4.375 1.00 94.00 85 ALA A C 1
ATOM 657 O O . ALA A 1 85 ? -2.823 -2.742 4.749 1.00 94.00 85 ALA A O 1
ATOM 658 N N . CYS A 1 86 ? -0.648 -3.159 5.089 1.00 94.31 86 CYS A N 1
ATOM 659 C CA . CYS A 1 86 ? -0.856 -3.855 6.360 1.00 94.31 86 CYS A CA 1
ATOM 660 C C . CYS A 1 86 ? -1.550 -2.971 7.405 1.00 94.31 86 CYS A C 1
ATOM 662 O O . CYS A 1 86 ? -2.506 -3.413 8.033 1.00 94.31 86 CYS A O 1
ATOM 664 N N . VAL A 1 87 ? -1.091 -1.725 7.562 1.00 94.19 87 VAL A N 1
ATOM 665 C CA . VAL A 1 87 ? -1.624 -0.770 8.551 1.00 94.19 87 VAL A CA 1
ATOM 666 C C . VAL A 1 87 ? -3.046 -0.314 8.198 1.00 94.19 87 VAL A C 1
ATOM 668 O O . VAL A 1 87 ? -3.859 -0.067 9.084 1.00 94.19 87 VAL A O 1
ATOM 671 N N . LEU A 1 88 ? -3.373 -0.176 6.913 1.00 92.62 88 LEU A N 1
ATOM 672 C CA . LEU A 1 88 ? -4.730 0.174 6.488 1.00 92.62 88 LEU A CA 1
ATOM 673 C C . LEU A 1 88 ? -5.692 -1.013 6.645 1.00 92.62 88 LEU A C 1
ATOM 675 O O . LEU A 1 88 ? -6.800 -0.838 7.146 1.00 92.62 88 LEU A O 1
ATOM 679 N N . ARG A 1 89 ? -5.257 -2.230 6.300 1.00 92.44 89 ARG A N 1
ATOM 680 C CA . ARG A 1 89 ? -6.077 -3.448 6.427 1.00 92.44 89 ARG A CA 1
ATOM 681 C C . ARG A 1 89 ? -6.335 -3.848 7.875 1.00 92.44 89 ARG A C 1
ATOM 683 O O . ARG A 1 89 ? -7.415 -4.350 8.159 1.00 92.44 89 ARG A O 1
ATOM 690 N N . SER A 1 90 ? -5.408 -3.575 8.796 1.00 91.44 90 SER A N 1
ATOM 691 C CA . SER A 1 90 ? -5.642 -3.760 10.239 1.00 91.44 90 SER A CA 1
ATOM 692 C C . SER A 1 90 ? -6.699 -2.806 10.816 1.00 91.44 90 SER A C 1
ATOM 694 O O . SER A 1 90 ? -7.116 -2.980 11.958 1.00 91.44 90 SER A O 1
ATOM 696 N N . ARG A 1 91 ? -7.125 -1.807 10.030 1.00 89.50 91 ARG A N 1
ATOM 697 C CA . ARG A 1 91 ? -8.147 -0.801 10.351 1.00 89.50 91 ARG A CA 1
ATOM 698 C C . ARG A 1 91 ? -9.334 -0.879 9.386 1.00 89.50 91 ARG A C 1
ATOM 700 O O . ARG A 1 91 ? -9.895 0.141 9.016 1.00 89.50 91 ARG A O 1
ATOM 707 N N . GLY A 1 92 ? -9.656 -2.070 8.888 1.00 89.19 92 GLY A N 1
ATOM 708 C CA . GLY A 1 92 ? -10.845 -2.303 8.064 1.00 89.19 92 GLY A CA 1
ATOM 709 C C . GLY A 1 92 ? -10.782 -1.816 6.613 1.00 89.19 92 GLY A C 1
ATOM 710 O O . GLY A 1 92 ? -11.733 -2.013 5.861 1.00 89.19 92 GLY A O 1
ATOM 711 N N . VAL A 1 93 ? -9.676 -1.218 6.162 1.00 89.25 93 VAL A N 1
ATOM 712 C CA . VAL A 1 93 ? -9.598 -0.670 4.801 1.00 89.25 93 VAL A CA 1
ATOM 713 C C . VAL A 1 93 ? -9.089 -1.730 3.829 1.00 89.25 93 VAL A C 1
ATOM 715 O O . VAL A 1 93 ? -7.924 -2.137 3.869 1.00 89.25 93 VAL A O 1
ATOM 718 N N . ALA A 1 94 ? -9.954 -2.137 2.900 1.00 87.94 94 ALA A N 1
ATOM 719 C CA . ALA A 1 94 ? -9.657 -3.116 1.860 1.00 87.94 94 ALA A CA 1
ATOM 720 C C . ALA A 1 94 ? -8.769 -2.532 0.744 1.00 87.94 94 ALA A C 1
ATOM 722 O O . ALA A 1 94 ? -9.207 -2.257 -0.369 1.00 87.94 94 ALA A O 1
ATOM 723 N N . VAL A 1 95 ? -7.480 -2.367 1.035 1.00 90.12 95 VAL A N 1
ATOM 724 C CA . VAL A 1 95 ? -6.473 -2.044 0.017 1.00 90.12 95 VAL A CA 1
ATOM 725 C C . VAL A 1 95 ? -5.912 -3.303 -0.636 1.00 90.12 95 VAL A C 1
ATOM 727 O O . VAL A 1 95 ? -5.700 -4.325 0.028 1.00 90.12 95 VAL A O 1
ATOM 730 N N . ALA A 1 96 ? -5.635 -3.196 -1.934 1.00 88.75 96 ALA A N 1
ATOM 731 C CA . ALA A 1 96 ? -4.905 -4.187 -2.710 1.00 88.75 96 ALA A CA 1
ATOM 732 C C . ALA A 1 96 ? -3.495 -3.678 -3.026 1.00 88.75 96 ALA A C 1
ATOM 734 O O . ALA A 1 96 ? -3.285 -2.499 -3.328 1.00 88.75 96 ALA A O 1
ATOM 735 N N . LEU A 1 97 ? -2.521 -4.579 -2.967 1.00 89.25 97 LEU A N 1
ATOM 736 C CA . LEU A 1 97 ? -1.141 -4.337 -3.350 1.00 89.25 97 LEU A CA 1
ATOM 737 C C . LEU A 1 97 ? -0.921 -4.833 -4.776 1.00 89.25 97 LEU A C 1
ATOM 739 O O . LEU A 1 97 ? -1.319 -5.931 -5.150 1.00 89.25 97 LEU A O 1
ATOM 743 N N . ASN A 1 98 ? -0.259 -4.020 -5.577 1.00 86.44 98 ASN A N 1
ATOM 744 C CA . ASN A 1 98 ? -0.043 -4.285 -6.984 1.00 86.44 98 ASN A CA 1
ATOM 745 C C . ASN A 1 98 ? 1.457 -4.262 -7.285 1.00 86.44 98 ASN A C 1
ATOM 747 O O . ASN A 1 98 ? 2.189 -3.418 -6.763 1.00 86.44 98 ASN A O 1
ATOM 751 N N . PHE A 1 99 ? 1.904 -5.176 -8.139 1.00 83.81 99 PHE A N 1
ATOM 752 C CA . PHE A 1 99 ? 3.291 -5.332 -8.565 1.00 83.81 99 PHE A CA 1
ATOM 753 C C . PHE A 1 99 ? 3.383 -5.310 -10.078 1.00 83.81 99 PHE A C 1
ATOM 755 O O . PHE A 1 99 ? 2.683 -6.057 -10.750 1.00 83.81 99 PHE A O 1
ATOM 762 N N . GLY A 1 100 ? 4.289 -4.515 -10.620 1.00 82.06 100 GLY A N 1
ATOM 763 C CA . GLY A 1 100 ? 4.461 -4.428 -12.062 1.00 82.06 100 GLY A CA 1
ATOM 764 C C . GLY A 1 100 ? 5.655 -3.580 -12.428 1.00 82.06 100 GLY A C 1
ATOM 765 O O . GLY A 1 100 ? 6.609 -3.484 -11.656 1.00 82.06 100 GLY A O 1
ATOM 766 N N . TYR A 1 101 ? 5.591 -2.949 -13.593 1.00 78.69 101 TYR A N 1
ATOM 767 C CA . TYR A 1 101 ? 6.654 -2.094 -14.098 1.00 78.69 101 TYR A CA 1
ATOM 768 C C . TYR A 1 101 ? 6.118 -0.693 -14.377 1.00 78.69 101 TYR A C 1
ATOM 770 O O . TYR A 1 101 ? 5.005 -0.529 -14.872 1.00 78.69 101 TYR A O 1
ATOM 778 N N . ARG A 1 102 ? 6.925 0.318 -14.064 1.00 78.38 102 ARG A N 1
ATOM 779 C CA . ARG A 1 102 ? 6.688 1.711 -14.452 1.00 78.38 102 ARG A CA 1
ATOM 780 C C . ARG A 1 102 ? 7.780 2.162 -15.408 1.00 78.38 102 ARG A C 1
ATOM 782 O O . ARG A 1 102 ? 8.926 1.731 -15.273 1.00 78.38 102 ARG A O 1
ATOM 789 N N . TRP A 1 103 ? 7.446 3.049 -16.333 1.00 74.44 103 TRP A N 1
ATOM 790 C CA . TRP A 1 103 ? 8.445 3.676 -17.192 1.00 74.44 103 TRP A CA 1
ATOM 791 C C . TRP A 1 103 ? 9.180 4.788 -16.442 1.00 74.44 103 TRP A C 1
ATOM 793 O O . TRP A 1 103 ? 8.543 5.710 -15.940 1.00 74.44 103 TRP A O 1
ATOM 803 N N . ASP A 1 104 ? 10.508 4.713 -16.378 1.00 76.00 104 ASP A N 1
ATOM 804 C CA . ASP A 1 104 ? 11.371 5.707 -15.724 1.00 76.00 104 ASP A CA 1
ATOM 805 C C . ASP A 1 104 ? 12.180 6.498 -16.767 1.00 76.00 104 ASP A C 1
ATOM 807 O O . ASP A 1 104 ? 13.395 6.680 -16.679 1.00 76.00 104 ASP A O 1
ATOM 811 N N . GLY A 1 105 ? 11.496 6.930 -17.831 1.00 77.06 105 GLY A N 1
ATOM 812 C CA . GLY A 1 105 ? 12.110 7.693 -18.914 1.00 77.06 105 GLY A CA 1
ATOM 813 C C . GLY A 1 105 ? 13.180 6.885 -19.670 1.00 77.06 105 GLY A C 1
ATOM 814 O O . GLY A 1 105 ? 12.968 5.707 -19.959 1.00 77.06 105 GLY A O 1
ATOM 815 N N . PRO A 1 106 ? 14.339 7.483 -20.012 1.00 76.25 106 PRO A N 1
ATOM 816 C CA . PRO A 1 106 ? 15.408 6.801 -20.750 1.00 76.25 106 PRO A CA 1
ATOM 817 C C . PRO A 1 106 ? 16.012 5.591 -20.026 1.00 76.25 106 PRO A C 1
ATOM 819 O O . PRO A 1 106 ? 16.637 4.754 -20.672 1.00 76.25 106 PRO A O 1
ATOM 822 N N . ALA A 1 107 ? 15.838 5.489 -18.702 1.00 73.69 107 ALA A N 1
ATOM 823 C CA . ALA A 1 107 ? 16.315 4.352 -17.916 1.00 73.69 107 ALA A CA 1
ATOM 824 C C . ALA A 1 107 ? 15.508 3.064 -18.178 1.00 73.69 107 ALA A C 1
ATOM 826 O O . ALA A 1 107 ? 15.933 1.980 -17.777 1.00 73.69 107 ALA A O 1
ATOM 827 N N . GLY A 1 108 ? 14.372 3.172 -18.876 1.00 76.25 108 GLY A N 1
ATOM 828 C CA . GLY A 1 108 ? 13.517 2.051 -19.243 1.00 76.25 108 GLY A CA 1
ATOM 829 C C . GLY A 1 108 ? 12.503 1.684 -18.160 1.00 76.25 108 GLY A C 1
ATOM 830 O O . GLY A 1 108 ? 12.134 2.493 -17.307 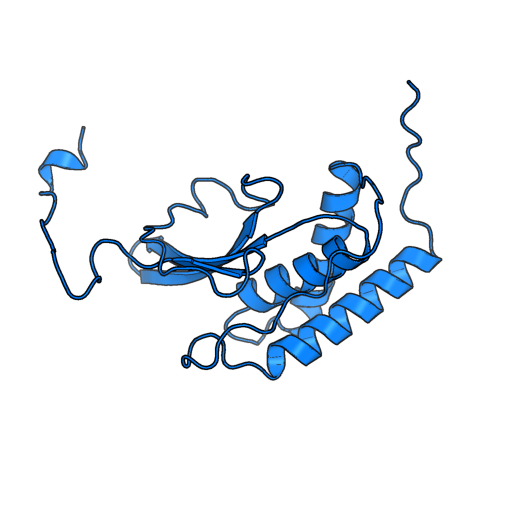1.00 76.25 108 GLY A O 1
ATOM 831 N N . ALA A 1 109 ? 12.008 0.449 -18.224 1.00 76.81 109 ALA A N 1
ATOM 832 C CA . ALA A 1 109 ? 11.020 -0.066 -17.287 1.00 76.81 109 ALA A CA 1
ATOM 833 C C . ALA A 1 109 ? 11.670 -0.474 -15.953 1.00 76.81 109 ALA A C 1
ATOM 835 O O . ALA A 1 109 ? 12.617 -1.260 -15.913 1.00 76.81 109 ALA A O 1
ATOM 836 N N . MET A 1 110 ? 11.120 0.010 -14.841 1.00 78.44 110 MET A N 1
ATOM 837 C CA . MET A 1 110 ? 11.541 -0.345 -13.488 1.00 78.44 110 MET A CA 1
ATOM 838 C C . MET A 1 110 ? 10.429 -1.063 -12.740 1.00 78.44 110 MET A C 1
ATOM 840 O O . MET A 1 110 ? 9.279 -0.629 -12.759 1.00 78.44 110 MET A O 1
ATOM 844 N N . ALA A 1 111 ? 10.788 -2.123 -12.017 1.00 82.12 111 ALA A N 1
ATOM 845 C CA . ALA A 1 111 ? 9.857 -2.799 -11.127 1.00 82.12 111 ALA A CA 1
ATOM 846 C C . ALA A 1 111 ? 9.304 -1.821 -10.075 1.00 82.12 111 ALA A C 1
ATOM 848 O O . ALA A 1 111 ? 10.056 -1.108 -9.403 1.00 82.12 111 ALA A O 1
ATOM 849 N N . HIS A 1 112 ? 7.986 -1.807 -9.917 1.00 86.38 112 HIS A N 1
ATOM 850 C CA . HIS A 1 112 ? 7.261 -0.903 -9.038 1.00 86.38 112 HIS A CA 1
ATOM 851 C C . HIS A 1 112 ? 6.184 -1.645 -8.259 1.00 86.38 112 HIS A C 1
ATOM 853 O O . HIS A 1 112 ? 5.673 -2.682 -8.680 1.00 86.38 112 HIS A O 1
ATOM 859 N N . CYS A 1 113 ? 5.858 -1.096 -7.096 1.00 87.50 113 CYS A N 1
ATOM 860 C CA . CYS A 1 113 ? 4.843 -1.632 -6.210 1.00 87.50 113 CYS A CA 1
ATOM 861 C C . CYS A 1 113 ? 3.962 -0.485 -5.713 1.00 87.50 113 CYS A C 1
ATOM 863 O O . CYS A 1 113 ? 4.460 0.462 -5.091 1.00 87.50 113 CYS A O 1
ATOM 865 N N . TRP A 1 114 ? 2.663 -0.574 -5.980 1.00 89.75 114 TRP A N 1
ATOM 866 C CA . TRP A 1 114 ? 1.674 0.454 -5.651 1.00 89.75 114 TRP A CA 1
ATOM 867 C C . TRP A 1 114 ? 0.440 -0.149 -4.989 1.00 89.75 114 TRP A C 1
ATOM 869 O O . TRP A 1 114 ? 0.320 -1.365 -4.857 1.00 89.75 114 TRP A O 1
ATOM 879 N N . MET A 1 115 ? -0.477 0.709 -4.551 1.00 90.19 115 MET A N 1
ATOM 880 C CA . MET A 1 115 ? -1.717 0.290 -3.909 1.00 90.19 115 MET A CA 1
ATOM 881 C C . MET A 1 115 ? -2.923 0.815 -4.668 1.00 90.19 115 MET A C 1
ATOM 883 O O . MET A 1 115 ? -2.879 1.906 -5.246 1.00 90.19 115 MET A O 1
ATOM 887 N N . THR A 1 116 ? -4.006 0.055 -4.603 1.00 88.44 116 THR A N 1
ATOM 888 C CA . THR A 1 116 ? -5.330 0.510 -5.007 1.00 88.44 116 THR A CA 1
ATOM 889 C C . THR A 1 116 ? -6.308 0.385 -3.843 1.00 88.44 116 THR A C 1
ATOM 891 O O . THR A 1 116 ? -6.220 -0.544 -3.039 1.00 88.44 116 THR A O 1
ATOM 894 N N . LEU A 1 117 ? -7.223 1.345 -3.751 1.00 86.06 117 LEU A N 1
ATOM 895 C CA . LEU A 1 117 ? -8.344 1.374 -2.818 1.00 86.06 117 LEU A CA 1
ATOM 896 C C . LEU A 1 117 ? -9.619 1.426 -3.660 1.00 86.06 117 LEU A C 1
ATOM 898 O O . LEU A 1 117 ? -9.735 2.305 -4.509 1.00 86.06 117 LEU A O 1
ATOM 902 N N . ASP A 1 118 ? -10.507 0.444 -3.501 1.00 81.69 118 ASP A N 1
ATOM 903 C CA . ASP A 1 118 ? -11.731 0.309 -4.310 1.00 81.69 118 ASP A CA 1
ATOM 904 C C . ASP A 1 118 ? -11.470 0.370 -5.828 1.00 81.69 118 ASP A C 1
ATOM 906 O O . ASP A 1 118 ? -12.204 0.971 -6.608 1.00 81.69 118 ASP A O 1
ATOM 910 N N . GLY A 1 119 ? -10.354 -0.230 -6.257 1.00 77.56 119 GLY A N 1
ATOM 911 C CA . GLY A 1 119 ? -9.920 -0.239 -7.657 1.00 77.56 119 GLY A CA 1
ATOM 912 C C . GLY A 1 119 ? -9.258 1.055 -8.146 1.00 77.56 119 GLY A C 1
ATOM 913 O O . GLY A 1 119 ? -8.678 1.046 -9.228 1.00 77.56 119 GLY A O 1
ATOM 914 N N . GLN A 1 120 ? -9.257 2.131 -7.356 1.00 82.44 120 GLN A N 1
ATOM 915 C CA . GLN A 1 120 ? -8.612 3.400 -7.702 1.00 82.44 120 GLN A CA 1
ATOM 916 C C . GLN A 1 120 ? -7.186 3.489 -7.157 1.00 82.44 120 GLN A C 1
ATOM 918 O O . GLN A 1 120 ? -6.872 2.927 -6.108 1.00 82.44 120 GLN A O 1
ATOM 923 N N . LEU A 1 121 ? -6.303 4.208 -7.856 1.00 84.50 121 LEU A N 1
ATOM 924 C CA . LEU A 1 121 ? -4.923 4.426 -7.414 1.00 84.50 121 LEU A CA 1
ATOM 925 C C . LEU A 1 121 ? -4.884 5.157 -6.069 1.00 84.50 121 LEU A C 1
ATOM 927 O O . LEU A 1 121 ? -5.487 6.215 -5.895 1.00 84.50 121 LEU A O 1
ATOM 931 N N . PHE A 1 122 ? -4.109 4.626 -5.122 1.00 86.12 122 PHE A N 1
ATOM 932 C CA . PHE A 1 122 ? -3.920 5.251 -3.819 1.00 86.12 122 PHE A CA 1
ATOM 933 C C . PHE A 1 122 ? -2.510 5.841 -3.700 1.00 86.12 122 PHE A C 1
ATOM 935 O O . PHE A 1 122 ? -1.524 5.116 -3.560 1.00 86.12 122 PHE A O 1
ATOM 942 N N . ARG A 1 123 ? -2.429 7.181 -3.705 1.00 79.62 123 ARG A N 1
ATOM 943 C CA . ARG A 1 123 ? -1.193 7.990 -3.580 1.00 79.62 123 ARG A CA 1
ATOM 944 C C . ARG A 1 123 ? -0.172 7.857 -4.715 1.00 79.62 123 ARG A C 1
ATOM 946 O O . ARG A 1 123 ? 0.964 8.307 -4.560 1.00 79.62 123 ARG A O 1
ATOM 953 N N . GLU A 1 124 ? -0.577 7.286 -5.835 1.00 74.31 124 GLU A N 1
ATOM 954 C CA . GLU A 1 124 ? 0.147 7.357 -7.102 1.00 74.31 124 GLU A CA 1
ATOM 955 C C . GLU A 1 124 ? -0.657 8.251 -8.056 1.00 74.31 124 GLU A C 1
ATOM 957 O O . GLU A 1 124 ? -1.881 8.329 -7.935 1.00 74.31 124 GLU A O 1
ATOM 962 N N . THR A 1 125 ? 0.014 8.959 -8.963 1.00 68.62 125 THR A N 1
ATOM 963 C CA . THR A 1 125 ? -0.653 9.694 -10.046 1.00 68.62 125 THR A CA 1
ATOM 964 C C . THR A 1 125 ? -0.743 8.796 -11.274 1.00 68.62 125 THR A C 1
ATOM 966 O O . THR A 1 125 ? 0.039 7.859 -11.406 1.00 68.62 125 THR A O 1
ATOM 969 N N . GLU A 1 126 ? -1.653 9.080 -12.206 1.00 59.69 126 GLU A N 1
ATOM 970 C CA . GLU A 1 126 ? -1.708 8.346 -13.483 1.00 59.69 126 GLU A CA 1
ATOM 971 C C . GLU A 1 126 ? -0.375 8.407 -14.246 1.00 59.69 126 GLU A C 1
ATOM 973 O O . GLU A 1 126 ? 0.014 7.446 -14.900 1.00 59.69 126 GLU A O 1
ATOM 978 N N . GLU A 1 127 ? 0.382 9.498 -14.101 1.00 56.19 127 GLU A N 1
ATOM 979 C CA . GLU A 1 127 ? 1.718 9.637 -14.684 1.00 56.19 127 GLU A CA 1
ATOM 980 C C . GLU A 1 127 ? 2.763 8.738 -14.007 1.00 56.19 127 GLU A C 1
ATOM 982 O O . GLU A 1 127 ? 3.560 8.111 -14.706 1.00 56.19 127 GLU A O 1
ATOM 987 N N . THR A 1 128 ? 2.749 8.604 -12.671 1.00 56.91 128 THR A N 1
ATOM 988 C CA . THR A 1 128 ? 3.625 7.642 -11.966 1.00 56.91 128 THR A CA 1
ATOM 989 C C . THR A 1 128 ? 3.156 6.197 -12.125 1.00 56.91 128 THR A C 1
ATOM 991 O O . THR A 1 128 ? 3.931 5.264 -11.894 1.00 56.91 128 THR A O 1
ATOM 994 N N . ALA A 1 129 ? 1.905 6.031 -12.552 1.00 53.28 129 ALA A N 1
ATOM 995 C CA . ALA A 1 129 ? 1.209 4.781 -12.772 1.00 53.28 129 ALA A CA 1
ATOM 996 C C . ALA A 1 129 ? 0.967 4.475 -14.259 1.00 53.28 129 ALA A C 1
ATOM 998 O O . ALA A 1 129 ? 0.104 3.648 -14.546 1.00 53.28 129 ALA A O 1
ATOM 999 N N . ARG A 1 130 ? 1.734 5.063 -15.201 1.00 55.75 130 ARG A N 1
ATOM 1000 C CA . ARG A 1 130 ? 1.834 4.578 -16.596 1.00 55.75 130 ARG A CA 1
ATOM 1001 C C . ARG A 1 130 ? 2.446 3.176 -16.588 1.00 55.75 130 ARG A C 1
ATOM 1003 O O . ARG A 1 130 ? 3.638 2.966 -16.815 1.00 55.75 130 ARG A O 1
ATOM 1010 N N . ILE A 1 131 ? 1.598 2.241 -16.197 1.00 58.28 131 ILE A N 1
ATOM 1011 C CA . ILE A 1 131 ? 1.861 0.854 -15.883 1.00 58.28 131 ILE A CA 1
ATOM 1012 C C . ILE A 1 131 ? 1.341 0.087 -17.078 1.00 58.28 131 ILE A C 1
ATOM 1014 O O . ILE A 1 131 ? 0.143 -0.121 -17.278 1.00 58.28 131 ILE A O 1
ATOM 1018 N N . TYR A 1 132 ? 2.299 -0.301 -17.892 1.00 54.19 132 TYR A N 1
ATOM 1019 C CA . TYR A 1 132 ? 2.127 -1.250 -18.964 1.00 54.19 132 TYR A CA 1
ATOM 1020 C C . TYR A 1 132 ? 1.706 -2.575 -18.320 1.00 54.19 132 TYR A C 1
ATOM 1022 O O . TYR A 1 132 ? 2.458 -3.138 -17.524 1.00 54.19 132 TYR A O 1
ATOM 1030 N N . SER A 1 133 ? 0.457 -2.979 -18.551 1.00 51.56 133 SER A N 1
ATOM 1031 C CA . SER A 1 133 ? -0.226 -4.021 -17.787 1.00 51.56 133 SER A CA 1
ATOM 1032 C C . SER A 1 133 ? -0.760 -5.131 -18.693 1.00 51.56 133 SER A C 1
ATOM 1034 O O . SER A 1 133 ? -1.688 -4.933 -19.466 1.00 51.56 133 SER A O 1
ATOM 1036 N N . ALA A 1 134 ? -0.222 -6.333 -18.523 1.00 51.09 134 ALA A N 1
ATOM 1037 C CA . ALA A 1 134 ? -0.902 -7.597 -18.747 1.00 51.09 134 ALA A CA 1
ATOM 1038 C C . ALA A 1 134 ? -1.047 -8.269 -17.376 1.00 51.09 134 ALA A C 1
ATOM 1040 O O . ALA A 1 134 ? -0.060 -8.513 -16.678 1.00 51.09 134 ALA A O 1
ATOM 1041 N N . TYR A 1 135 ? -2.287 -8.472 -16.940 1.00 55.78 135 TYR A N 1
ATOM 1042 C CA . TYR A 1 135 ? -2.604 -9.114 -15.667 1.00 55.78 135 TYR A CA 1
ATOM 1043 C C . TYR A 1 135 ? -2.203 -10.595 -15.720 1.00 55.78 135 TYR A C 1
ATOM 1045 O O . TYR A 1 135 ? -2.682 -11.333 -16.578 1.00 55.78 135 TYR A O 1
ATOM 1053 N N . LEU A 1 136 ? -1.325 -11.034 -14.813 1.00 57.09 136 LEU A N 1
ATOM 1054 C CA . LEU A 1 136 ? -0.803 -12.412 -14.807 1.00 57.09 136 LEU A CA 1
ATOM 1055 C C . LEU A 1 136 ? -1.655 -13.412 -14.009 1.00 57.09 136 LEU A C 1
ATOM 1057 O O . LEU A 1 136 ? -1.270 -14.574 -13.878 1.00 57.09 136 LEU A O 1
ATOM 1061 N N . GLY A 1 137 ? -2.795 -12.979 -13.469 1.00 53.06 137 GLY A N 1
ATOM 1062 C CA . GLY A 1 137 ? -3.653 -13.801 -12.618 1.00 53.06 137 GLY A CA 1
ATOM 1063 C C . GLY A 1 137 ? -3.524 -13.504 -11.122 1.00 53.06 137 GLY A C 1
ATOM 1064 O O . GLY A 1 137 ? -2.590 -12.846 -10.657 1.00 53.06 137 GLY A O 1
ATOM 1065 N N . GLU A 1 138 ? -4.490 -14.029 -10.369 1.00 56.41 138 GLU A N 1
ATOM 1066 C CA . GLU A 1 138 ? -4.594 -13.953 -8.912 1.00 56.41 138 GLU A CA 1
ATOM 1067 C C . GLU A 1 138 ? -4.409 -15.340 -8.282 1.00 56.41 138 GLU A C 1
ATOM 1069 O O . GLU A 1 138 ? -5.003 -16.324 -8.720 1.00 56.41 138 GLU A O 1
ATOM 1074 N N . LYS A 1 139 ? -3.628 -15.409 -7.197 1.00 58.50 139 LYS A N 1
ATOM 1075 C CA . LYS A 1 139 ? -3.874 -16.396 -6.128 1.00 58.50 139 LYS A CA 1
ATOM 1076 C C . LYS A 1 139 ? -4.590 -15.769 -4.927 1.00 58.50 139 LYS A C 1
ATOM 1078 O O . LYS A 1 139 ? -5.225 -16.489 -4.170 1.00 58.50 139 LYS A O 1
ATOM 1083 N N . ASP A 1 140 ? -4.482 -14.450 -4.769 1.00 70.75 140 ASP A N 1
ATOM 1084 C CA . ASP A 1 140 ? -5.059 -13.659 -3.682 1.00 70.75 140 ASP A CA 1
ATOM 1085 C C . ASP A 1 140 ? -5.510 -12.303 -4.265 1.00 70.75 140 ASP A C 1
ATOM 1087 O O . ASP A 1 140 ? -4.662 -11.583 -4.795 1.00 70.75 140 ASP A O 1
ATOM 1091 N N . PRO A 1 141 ? -6.799 -11.918 -4.179 1.00 71.00 141 PRO A N 1
ATOM 1092 C CA . PRO A 1 141 ? -7.310 -10.668 -4.757 1.00 71.00 141 PRO A CA 1
ATOM 1093 C C . PRO A 1 141 ? -6.693 -9.404 -4.139 1.00 71.00 141 PRO A C 1
ATOM 1095 O O . PRO A 1 141 ? -6.795 -8.312 -4.712 1.00 71.00 141 PRO A O 1
ATOM 1098 N N . SER A 1 142 ? -6.045 -9.542 -2.979 1.00 76.25 142 SER A N 1
ATOM 1099 C CA . SER A 1 142 ? -5.318 -8.479 -2.297 1.00 76.25 142 SER A CA 1
ATOM 1100 C C . SER A 1 142 ? -3.900 -8.264 -2.844 1.00 76.25 142 SER A C 1
ATOM 1102 O O . SER A 1 142 ? -3.297 -7.232 -2.547 1.00 76.25 142 SER A O 1
ATOM 1104 N N . VAL A 1 143 ? -3.380 -9.171 -3.684 1.00 75.44 143 VAL A N 1
ATOM 1105 C CA . VAL A 1 143 ? -2.065 -9.057 -4.330 1.00 75.44 143 VAL A CA 1
ATOM 1106 C C . VAL A 1 143 ? -2.154 -9.336 -5.832 1.00 75.44 143 VAL A C 1
ATOM 1108 O O . VAL A 1 143 ? -2.412 -10.457 -6.261 1.00 75.44 143 VAL A O 1
ATOM 1111 N N . ARG A 1 144 ? -1.838 -8.328 -6.650 1.00 74.19 144 ARG A N 1
ATOM 1112 C CA . ARG A 1 144 ? -1.947 -8.401 -8.117 1.00 74.19 144 ARG A CA 1
ATOM 1113 C C . ARG A 1 144 ? -0.598 -8.230 -8.803 1.00 74.19 144 ARG A C 1
ATOM 1115 O O . ARG A 1 144 ? 0.200 -7.385 -8.395 1.00 74.19 144 ARG A O 1
ATOM 1122 N N . PHE A 1 145 ? -0.368 -8.994 -9.869 1.00 69.00 145 PHE A N 1
ATOM 1123 C CA . PHE A 1 145 ? 0.849 -8.934 -10.682 1.00 69.00 145 PHE A CA 1
ATOM 1124 C C . PHE A 1 145 ? 0.539 -8.503 -12.118 1.00 69.00 145 PHE A C 1
ATOM 1126 O O . PHE A 1 145 ? -0.424 -8.968 -12.729 1.00 69.00 145 PHE A O 1
ATOM 1133 N N . TRP A 1 146 ? 1.398 -7.641 -12.654 1.00 68.50 146 TRP A N 1
ATOM 1134 C CA . TRP A 1 146 ? 1.253 -6.985 -13.947 1.00 68.50 146 TRP A CA 1
ATOM 1135 C C . TRP A 1 146 ? 2.577 -7.076 -14.729 1.00 68.50 146 TRP A C 1
ATOM 1137 O O . TRP A 1 146 ? 3.642 -6.853 -14.148 1.00 68.50 146 TRP A O 1
ATOM 1147 N N . THR A 1 147 ? 2.546 -7.363 -16.033 1.00 63.84 147 THR A N 1
ATOM 1148 C CA . THR A 1 147 ? 3.734 -7.283 -16.915 1.00 63.84 147 THR A CA 1
ATOM 1149 C C . THR A 1 147 ? 3.565 -6.270 -18.027 1.00 63.84 147 THR A C 1
ATOM 1151 O O . THR A 1 147 ? 2.456 -5.881 -18.365 1.00 63.84 147 THR A O 1
ATOM 1154 N N . ASP A 1 148 ? 4.681 -5.905 -18.646 1.00 56.09 148 ASP A N 1
ATOM 1155 C CA . ASP A 1 148 ? 4.702 -5.207 -19.926 1.00 56.09 148 ASP A CA 1
ATOM 1156 C C . ASP A 1 148 ? 3.929 -6.023 -20.995 1.00 56.09 148 ASP A C 1
ATOM 1158 O O . ASP A 1 148 ? 4.244 -7.208 -21.168 1.00 56.09 148 ASP A O 1
ATOM 1162 N N . PRO A 1 149 ? 2.949 -5.450 -21.725 1.00 50.66 149 PRO A N 1
ATOM 1163 C CA . PRO A 1 149 ? 2.333 -6.114 -22.865 1.00 50.66 149 PRO A CA 1
ATOM 1164 C C . PRO A 1 149 ? 3.355 -6.390 -23.978 1.00 50.66 149 PRO A C 1
ATOM 1166 O O . PRO A 1 149 ? 3.143 -7.302 -24.767 1.00 50.66 149 PRO A O 1
ATOM 1169 N N . GLY A 1 150 ? 4.496 -5.688 -24.006 1.00 45.94 150 GLY A N 1
ATOM 1170 C CA . GLY A 1 150 ? 5.582 -5.951 -24.943 1.00 45.94 150 GLY A CA 1
ATOM 1171 C C . GLY A 1 150 ? 6.391 -7.214 -24.642 1.00 45.94 150 GLY A C 1
ATOM 1172 O O . GLY A 1 150 ? 6.882 -7.832 -25.568 1.00 45.94 150 GLY A O 1
ATOM 1173 N N . ASN A 1 151 ? 6.528 -7.645 -23.387 1.00 43.00 151 ASN A N 1
ATOM 1174 C CA . ASN A 1 151 ? 7.475 -8.717 -23.026 1.00 43.00 151 ASN A CA 1
ATOM 1175 C C . ASN A 1 151 ? 6.795 -10.037 -22.627 1.00 43.00 151 ASN A C 1
ATOM 1177 O O . ASN A 1 151 ? 7.397 -10.896 -21.978 1.00 43.00 151 ASN A O 1
ATOM 1181 N N . SER A 1 152 ? 5.527 -10.197 -23.010 1.00 40.78 152 SER A N 1
ATOM 1182 C CA . SER A 1 152 ? 4.829 -11.475 -22.894 1.00 40.78 152 SER A CA 1
ATOM 1183 C C . SER A 1 152 ? 5.486 -12.488 -23.845 1.00 40.78 152 SER A C 1
ATOM 1185 O O . SER A 1 152 ? 5.769 -12.134 -24.992 1.00 40.78 152 SER A O 1
ATOM 1187 N N . PRO A 1 153 ? 5.748 -13.741 -23.427 1.00 38.91 153 PRO A N 1
ATOM 1188 C CA . PRO A 1 153 ? 6.219 -14.800 -24.319 1.00 38.91 153 PRO A CA 1
ATOM 1189 C C . PRO A 1 153 ? 5.093 -15.186 -25.294 1.00 38.91 153 PRO A C 1
ATOM 1191 O O . PRO A 1 153 ? 4.402 -16.182 -25.116 1.00 38.91 153 PRO A O 1
ATOM 1194 N N . GLY A 1 154 ? 4.879 -14.335 -26.297 1.00 42.28 154 GLY A N 1
ATOM 1195 C CA . GLY A 1 154 ? 3.789 -14.404 -27.261 1.00 42.28 154 GLY A CA 1
ATOM 1196 C C . GLY A 1 154 ? 3.257 -13.012 -27.607 1.00 42.28 154 GLY A C 1
ATOM 1197 O O . GLY A 1 154 ? 2.363 -12.516 -26.934 1.00 42.28 154 GLY A O 1
ATOM 1198 N N . GLY A 1 155 ? 3.772 -12.417 -28.688 1.00 33.53 155 GLY A N 1
ATOM 1199 C CA . GLY A 1 155 ? 3.073 -11.353 -29.419 1.00 33.53 155 GLY A CA 1
ATOM 1200 C C . GLY A 1 155 ? 3.573 -9.924 -29.203 1.00 33.53 155 GLY A C 1
ATOM 1201 O O . GLY A 1 155 ? 2.878 -9.099 -28.625 1.00 33.53 155 GLY A O 1
ATOM 1202 N N . HIS A 1 156 ? 4.730 -9.590 -29.778 1.00 36.72 156 HIS A N 1
ATOM 1203 C CA . HIS A 1 156 ? 4.995 -8.211 -30.183 1.00 36.72 156 HIS A CA 1
ATOM 1204 C C . HIS A 1 156 ? 4.303 -7.945 -31.526 1.00 36.72 156 HIS A C 1
ATOM 1206 O O . HIS A 1 156 ? 4.822 -8.350 -32.566 1.00 36.72 156 HIS A O 1
ATOM 1212 N N . GLU A 1 157 ? 3.213 -7.185 -31.528 1.00 40.00 157 GLU A N 1
ATOM 1213 C CA . GLU A 1 157 ? 2.945 -6.285 -32.648 1.00 40.00 157 GLU A CA 1
ATOM 1214 C C . GLU A 1 157 ? 3.476 -4.909 -32.229 1.00 40.00 157 GLU A C 1
ATOM 1216 O O . GLU A 1 157 ? 2.983 -4.268 -31.302 1.00 40.00 157 GLU A O 1
ATOM 1221 N N . LYS A 1 158 ? 4.607 -4.508 -32.816 1.00 40.28 158 LYS A N 1
ATOM 1222 C CA . LYS A 1 158 ? 5.237 -3.215 -32.537 1.00 40.28 158 LYS A CA 1
ATOM 1223 C C . LYS A 1 158 ? 4.342 -2.111 -33.103 1.00 40.28 158 LYS A C 1
ATOM 1225 O O . LYS A 1 158 ? 4.334 -1.931 -34.317 1.00 40.28 158 LYS A O 1
ATOM 1230 N N . LEU A 1 159 ? 3.676 -1.335 -32.247 1.00 40.56 159 LEU A N 1
ATOM 1231 C CA . LEU A 1 159 ? 3.103 -0.052 -32.667 1.00 40.56 159 LEU A CA 1
ATOM 1232 C C . LEU A 1 159 ? 4.240 0.836 -33.186 1.00 40.56 159 LEU A C 1
ATOM 1234 O O . LEU A 1 159 ? 5.292 0.989 -32.550 1.00 40.56 159 LEU A O 1
ATOM 1238 N N . SER A 1 160 ? 4.073 1.347 -34.401 1.00 39.47 160 SER A N 1
ATOM 1239 C CA . SER A 1 160 ? 5.129 2.086 -35.086 1.00 39.47 160 SER A CA 1
ATOM 1240 C C . SER A 1 160 ? 5.210 3.508 -34.531 1.00 39.47 160 SER A C 1
ATOM 1242 O O . SER A 1 160 ? 4.221 4.066 -34.062 1.00 39.47 160 SER A O 1
ATOM 1244 N N . LYS A 1 161 ? 6.379 4.154 -34.645 1.00 43.97 161 LYS A N 1
ATOM 1245 C CA . LYS A 1 161 ? 6.608 5.545 -34.196 1.00 43.97 161 LYS A CA 1
ATOM 1246 C C . LYS A 1 161 ? 5.576 6.572 -34.705 1.00 43.97 161 LYS A C 1
ATOM 1248 O O . LYS A 1 161 ? 5.528 7.666 -34.157 1.00 43.97 161 LYS A O 1
ATOM 1253 N N . LYS A 1 162 ? 4.775 6.250 -35.729 1.00 40.75 162 LYS A N 1
ATOM 1254 C CA . LYS A 1 162 ? 3.693 7.114 -36.223 1.00 40.75 162 LYS A CA 1
ATOM 1255 C C . LYS A 1 162 ? 2.484 7.202 -35.285 1.00 40.75 162 LYS A C 1
ATOM 1257 O O . LYS A 1 162 ? 1.781 8.199 -35.346 1.00 40.75 162 LYS A O 1
ATOM 1262 N N . GLU A 1 163 ? 2.256 6.218 -34.421 1.00 39.03 163 GLU A N 1
ATOM 1263 C CA . GLU A 1 163 ? 1.057 6.166 -33.564 1.00 39.03 163 GLU A CA 1
ATOM 1264 C C . GLU A 1 163 ? 1.249 6.882 -32.220 1.00 39.03 163 GLU A C 1
ATOM 1266 O O . GLU A 1 163 ? 0.283 7.204 -31.543 1.00 39.03 163 GLU A O 1
ATOM 1271 N N . LEU A 1 164 ? 2.496 7.198 -31.855 1.00 39.75 164 LEU A N 1
ATOM 1272 C CA . LEU A 1 164 ? 2.845 7.931 -30.630 1.00 39.75 164 LEU A CA 1
ATOM 1273 C C . LEU A 1 164 ? 2.892 9.460 -30.816 1.00 39.75 164 LEU A C 1
ATOM 1275 O O . LEU A 1 164 ? 3.263 10.172 -29.886 1.00 39.75 164 LEU A O 1
ATOM 1279 N N . ALA A 1 165 ? 2.568 9.958 -32.011 1.00 39.47 165 ALA A N 1
ATOM 1280 C CA . ALA A 1 165 ? 2.615 11.381 -32.357 1.00 39.47 165 ALA A CA 1
ATOM 1281 C C . ALA A 1 165 ? 1.240 11.967 -32.744 1.00 39.47 165 ALA A C 1
ATOM 1283 O O . ALA A 1 165 ? 1.201 13.032 -33.359 1.00 39.47 165 ALA A O 1
ATOM 1284 N N . GLY A 1 166 ? 0.146 11.265 -32.423 1.00 36.59 166 GLY A N 1
ATOM 1285 C CA . GLY A 1 166 ? -1.234 11.735 -32.597 1.00 36.59 166 GLY A CA 1
ATOM 1286 C C . GLY A 1 166 ? -1.782 12.383 -31.337 1.00 36.59 166 GLY A C 1
ATOM 1287 O O . GLY A 1 166 ? -1.598 11.776 -30.259 1.00 36.59 166 GLY A O 1
#

Secondary structure (DSSP, 8-state):
------PPPHHHHHHHHHHHHHHHHHHTT--TTTTS-PPPPPP--------HHHHHHHHHHHHHHHHHHHTTSTTHHHHHHHHHHHHHHTTT--EEEEEEEEE-GGG-EEEEEEEEETTEEES--TTTT----EE---SBTTEEEEE-TTSSSS------TTGGG-

pLDDT: mean 74.74, std 17.94, range [33.53, 95.25]

Sequence (166 aa):
MATNDRGLGVGQYGAIVWETVMAIATAARFRVFDGKGAPPLPEVAGEEVLDPPTAQKIARLVGLITRLLVIWRRRICFYRSYATACVLRSRGVAVALNFGYRWDGPAGAMAHCWMTLDGQLFRETEETARIYSAYLGEKDPSVRFWTDPGNSPGGHEKLSKKELAG

Foldseek 3Di:
DDDPPPAQDPVNLVVLLVLLVVQLVVQVVDPCVVPRHGPDADAQADQQPDDPVNLVVSLVSSLVSLCVPDVVPDPSQVSSARSSRNSCSNRRFLKAKEWEWFQPDPVGTDIHIFIDGPNHGDPADVNRVVGQFDWPDDPDRRYTYGYHPCPPPDDDPDDDPVVVPD